Protein AF-A0A0G0MEP5-F1 (afdb_monomer)

Organism: Yanofskybacteria sp. (strain GW2011_GWA1_39_13) (NCBI:txid1619019)

Structure (mmCIF, N/CA/C/O backbone):
data_AF-A0A0G0MEP5-F1
#
_entry.id   AF-A0A0G0MEP5-F1
#
loop_
_atom_site.group_PDB
_atom_site.id
_atom_site.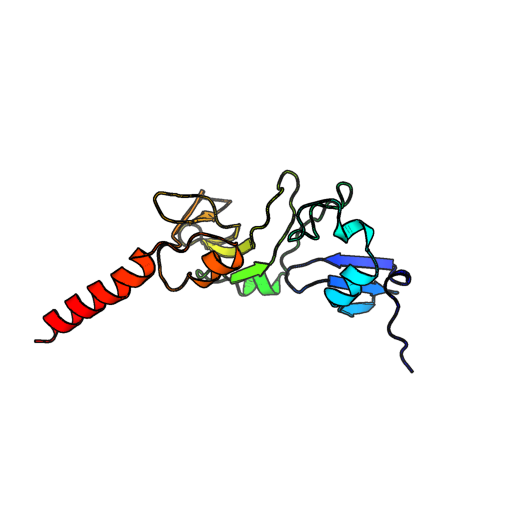type_symbol
_atom_site.label_atom_id
_atom_site.label_alt_id
_atom_site.label_comp_id
_atom_site.label_asym_id
_atom_site.label_entity_id
_atom_site.label_seq_id
_atom_site.pdbx_PDB_ins_code
_atom_site.Cartn_x
_atom_site.Cartn_y
_atom_site.Cartn_z
_atom_site.occupancy
_atom_site.B_iso_or_equiv
_atom_site.auth_seq_id
_atom_site.auth_comp_id
_atom_site.auth_asym_id
_atom_site.auth_atom_id
_atom_site.pdbx_PDB_model_num
ATOM 1 N N . MET A 1 1 ? 10.680 -33.574 19.515 1.00 44.22 1 MET A N 1
ATOM 2 C CA . MET A 1 1 ? 11.341 -32.523 18.712 1.00 44.22 1 MET A CA 1
ATOM 3 C C . MET A 1 1 ? 10.319 -32.087 17.678 1.00 44.22 1 MET A C 1
ATOM 5 O O . MET A 1 1 ? 9.902 -32.945 16.912 1.00 44.22 1 MET A O 1
ATOM 9 N N . SER A 1 2 ? 9.811 -30.850 17.720 1.00 49.84 2 SER A N 1
ATOM 10 C CA . SER A 1 2 ? 8.884 -30.387 16.679 1.00 49.84 2 SER A CA 1
ATOM 11 C C . SER A 1 2 ? 9.691 -30.163 15.408 1.00 49.84 2 SER A C 1
ATOM 13 O O . SER A 1 2 ? 10.566 -29.301 15.366 1.00 49.84 2 SER A O 1
ATOM 15 N N . VAL A 1 3 ? 9.450 -30.999 14.407 1.00 65.31 3 VAL A N 1
ATOM 16 C CA . VAL A 1 3 ? 10.026 -30.822 13.078 1.00 65.31 3 VAL A CA 1
ATOM 17 C C . VAL A 1 3 ? 9.239 -29.693 12.426 1.00 65.31 3 VAL A C 1
ATOM 19 O O . VAL A 1 3 ? 8.028 -29.821 12.260 1.00 65.31 3 VAL A O 1
ATOM 22 N N . THR A 1 4 ? 9.897 -28.578 12.116 1.00 70.56 4 THR A N 1
ATOM 23 C CA . THR A 1 4 ? 9.295 -27.541 11.270 1.00 70.56 4 THR A CA 1
ATOM 24 C C . THR A 1 4 ? 8.943 -28.189 9.926 1.00 70.56 4 THR A C 1
ATOM 26 O O . THR A 1 4 ? 9.837 -28.794 9.324 1.00 70.56 4 THR A O 1
ATOM 29 N N . PRO A 1 5 ? 7.675 -28.142 9.476 1.00 75.38 5 PRO A N 1
ATOM 30 C CA . PRO A 1 5 ? 7.283 -28.724 8.196 1.00 75.38 5 PRO A CA 1
ATOM 31 C C . PRO A 1 5 ? 8.081 -28.104 7.048 1.00 75.38 5 PRO A C 1
ATOM 33 O O . PRO A 1 5 ? 8.439 -26.926 7.107 1.00 75.38 5 PRO A O 1
ATOM 36 N N . ARG A 1 6 ? 8.373 -28.883 6.003 1.00 78.50 6 ARG A N 1
ATOM 37 C CA . ARG A 1 6 ? 8.956 -28.333 4.772 1.00 78.50 6 ARG A CA 1
ATOM 38 C C . ARG A 1 6 ? 7.846 -27.668 3.959 1.00 78.50 6 ARG A C 1
ATOM 40 O O . ARG A 1 6 ? 6.676 -27.979 4.150 1.00 78.50 6 ARG A O 1
ATOM 47 N N . LEU A 1 7 ? 8.217 -26.788 3.030 1.00 73.44 7 LEU A N 1
ATOM 48 C CA . LEU A 1 7 ? 7.255 -26.030 2.218 1.00 73.44 7 LEU A CA 1
ATOM 49 C C . LEU A 1 7 ? 6.259 -26.912 1.455 1.00 73.44 7 LEU A C 1
ATOM 51 O O . LEU A 1 7 ? 5.079 -26.598 1.390 1.00 73.44 7 LEU A O 1
ATOM 55 N N . GLU A 1 8 ? 6.736 -28.044 0.948 1.00 75.06 8 GLU A N 1
ATOM 56 C CA . GLU A 1 8 ? 5.939 -29.068 0.263 1.00 75.06 8 GLU A CA 1
ATOM 57 C C . GLU A 1 8 ? 5.002 -29.863 1.186 1.00 75.06 8 GLU A C 1
ATOM 59 O O . GLU A 1 8 ? 4.131 -30.580 0.704 1.00 75.06 8 GLU A O 1
ATOM 64 N N . ASP A 1 9 ? 5.174 -29.746 2.505 1.00 80.12 9 ASP A N 1
ATOM 65 C CA . ASP A 1 9 ? 4.372 -30.457 3.498 1.00 80.12 9 ASP A CA 1
ATOM 66 C C . ASP A 1 9 ? 3.203 -29.600 4.038 1.00 80.12 9 ASP A C 1
ATOM 68 O O . ASP A 1 9 ? 2.502 -30.065 4.941 1.00 80.12 9 ASP A O 1
ATOM 72 N N . PHE A 1 10 ? 3.030 -28.356 3.564 1.00 80.56 10 PHE A N 1
ATOM 73 C CA . PHE A 1 10 ? 1.911 -27.485 3.942 1.00 80.56 10 PHE A CA 1
ATOM 74 C C . PHE A 1 10 ? 0.644 -27.837 3.154 1.00 80.56 10 PHE A C 1
ATOM 76 O O . PHE A 1 10 ? 0.696 -28.062 1.948 1.00 80.56 10 PHE A O 1
ATOM 83 N N . ASP A 1 11 ? -0.506 -27.817 3.828 1.00 76.00 11 ASP A N 1
ATOM 84 C CA . ASP A 1 11 ? -1.817 -28.024 3.204 1.00 76.00 11 ASP A CA 1
ATOM 85 C C . ASP A 1 11 ? -2.153 -26.877 2.240 1.00 76.00 11 ASP A C 1
ATOM 87 O O . ASP A 1 11 ? -2.769 -27.076 1.195 1.00 76.00 11 ASP A O 1
ATOM 91 N N . HIS A 1 12 ? -1.770 -25.656 2.624 1.00 69.31 12 HIS A N 1
ATOM 92 C CA . HIS A 1 12 ? -1.855 -24.441 1.818 1.00 69.31 12 HIS A CA 1
ATOM 93 C C . HIS A 1 12 ? -0.954 -23.348 2.410 1.00 69.31 12 HIS A C 1
ATOM 95 O O . HIS A 1 12 ? -0.441 -23.468 3.525 1.00 69.31 12 HIS A O 1
ATOM 101 N N . THR A 1 13 ? -0.787 -22.250 1.675 1.00 65.31 13 THR A N 1
ATOM 102 C CA . THR A 1 13 ? -0.062 -21.061 2.143 1.00 65.31 13 THR A CA 1
ATOM 103 C C . THR A 1 13 ? -0.947 -19.824 2.114 1.00 65.31 13 THR A C 1
ATOM 105 O O . THR A 1 13 ? -1.659 -19.596 1.137 1.00 65.31 13 THR A O 1
ATOM 108 N N . ILE A 1 14 ? -0.864 -19.006 3.160 1.00 67.44 14 ILE A N 1
ATOM 109 C CA . ILE A 1 14 ? -1.495 -17.692 3.268 1.00 67.44 14 ILE A CA 1
ATOM 110 C C . ILE A 1 14 ? -0.433 -16.636 2.971 1.00 67.44 14 ILE A C 1
ATOM 112 O O . ILE A 1 14 ? 0.662 -16.664 3.529 1.00 67.44 14 ILE A O 1
ATOM 116 N N . HIS A 1 15 ? -0.768 -15.691 2.098 1.00 63.91 15 HIS A N 1
ATOM 117 C CA . HIS A 1 15 ? 0.104 -14.580 1.733 1.00 63.91 15 HIS A CA 1
ATOM 118 C C . HIS A 1 15 ? -0.613 -13.281 2.085 1.00 63.91 15 HIS A C 1
ATOM 120 O O . HIS A 1 15 ? -1.640 -12.962 1.484 1.00 63.91 15 HIS A O 1
ATOM 126 N N . ASP A 1 16 ? -0.109 -12.550 3.078 1.00 58.22 16 ASP A N 1
ATOM 127 C CA . ASP A 1 16 ? -0.719 -11.296 3.522 1.00 58.22 16 ASP A CA 1
ATOM 128 C C . ASP A 1 16 ? 0.322 -10.215 3.845 1.00 58.22 16 ASP A C 1
ATOM 130 O O . ASP A 1 16 ? 1.527 -10.383 3.668 1.00 58.22 16 ASP A O 1
ATOM 134 N N . SER A 1 17 ? -0.168 -9.076 4.334 1.00 54.78 17 SER A N 1
ATOM 135 C CA . SER A 1 17 ? 0.619 -7.910 4.753 1.00 54.78 17 SER A CA 1
ATOM 136 C C . SER A 1 17 ? 1.795 -8.178 5.698 1.00 54.78 17 SER A C 1
ATOM 138 O O . SER A 1 17 ? 2.696 -7.354 5.835 1.00 54.78 17 SER A O 1
ATOM 140 N N . ARG A 1 18 ? 1.756 -9.305 6.405 1.00 63.09 18 ARG A N 1
ATOM 141 C CA . ARG A 1 18 ? 2.709 -9.724 7.432 1.00 63.09 18 ARG A CA 1
ATOM 142 C C . ARG A 1 18 ? 3.749 -10.701 6.881 1.00 63.09 18 ARG A C 1
ATOM 144 O O . ARG A 1 18 ? 4.696 -11.012 7.596 1.00 63.09 18 ARG A O 1
ATOM 151 N N . GLY A 1 19 ? 3.592 -11.160 5.637 1.00 68.25 19 GLY A N 1
ATOM 152 C CA . GLY A 1 19 ? 4.486 -12.102 4.972 1.00 68.25 19 GLY A CA 1
ATOM 153 C C . GLY A 1 19 ? 3.776 -13.369 4.495 1.00 68.25 19 GLY A C 1
ATOM 154 O O . GLY A 1 19 ? 2.571 -13.374 4.237 1.00 68.25 19 GLY A O 1
ATOM 155 N N . ILE A 1 20 ? 4.556 -14.440 4.357 1.00 72.69 20 ILE A N 1
ATOM 156 C CA . ILE A 1 20 ? 4.093 -15.751 3.898 1.00 72.69 20 ILE A CA 1
ATOM 157 C C . ILE A 1 20 ? 3.957 -16.664 5.118 1.00 72.69 20 ILE A C 1
ATOM 159 O O . ILE A 1 20 ? 4.859 -16.738 5.955 1.00 72.69 20 ILE A O 1
ATOM 163 N N . VAL A 1 21 ? 2.833 -17.366 5.221 1.00 81.06 21 VAL A N 1
ATOM 164 C CA . VAL A 1 21 ? 2.551 -18.334 6.284 1.00 81.06 21 VAL A CA 1
ATOM 165 C C . VAL A 1 21 ? 2.153 -19.657 5.644 1.00 81.06 21 VAL A C 1
ATOM 167 O O . VAL A 1 21 ? 1.219 -19.713 4.850 1.00 81.06 21 VAL A O 1
ATOM 170 N N . GLY A 1 22 ? 2.856 -20.732 5.984 1.00 80.94 22 GLY A N 1
ATOM 171 C CA . GLY A 1 22 ? 2.449 -22.092 5.647 1.00 80.94 22 GLY A CA 1
ATOM 172 C C . GLY A 1 22 ? 1.478 -22.632 6.691 1.00 80.94 22 GLY A C 1
ATOM 173 O O . GLY A 1 22 ? 1.700 -22.447 7.887 1.00 80.94 22 GLY A O 1
ATOM 174 N N . VAL A 1 23 ? 0.409 -23.298 6.261 1.00 78.94 23 VAL A N 1
ATOM 175 C CA . VAL A 1 23 ? -0.572 -23.922 7.157 1.00 78.94 23 VAL A CA 1
ATOM 176 C C . VAL A 1 23 ? -0.474 -25.433 7.027 1.00 78.94 23 VAL A C 1
ATOM 178 O O . VAL A 1 23 ? -0.558 -25.965 5.923 1.00 78.94 23 VAL A O 1
ATOM 181 N N . LYS A 1 24 ? -0.301 -26.128 8.154 1.00 84.94 24 LYS A N 1
ATOM 182 C CA . LYS A 1 24 ? -0.330 -27.594 8.223 1.00 84.94 24 LYS A CA 1
ATOM 183 C C . LYS A 1 24 ? -1.116 -28.053 9.436 1.00 84.94 24 LYS A C 1
ATOM 185 O O . LYS A 1 24 ? -0.827 -27.604 10.544 1.00 84.94 24 LYS A O 1
ATOM 190 N N . ASP A 1 25 ? -2.093 -28.932 9.231 1.00 86.50 25 ASP A N 1
ATOM 191 C CA . ASP A 1 25 ? -2.964 -29.456 10.292 1.00 86.50 25 ASP A CA 1
ATOM 192 C C . ASP A 1 25 ? -3.638 -28.324 11.106 1.00 86.50 25 ASP A C 1
ATOM 194 O O . ASP A 1 25 ? -3.868 -28.433 12.312 1.00 86.50 25 ASP A O 1
ATOM 198 N N . GLY A 1 26 ? -3.920 -27.193 10.444 1.00 78.56 26 GLY A N 1
ATOM 199 C CA . GLY A 1 26 ? -4.488 -25.988 11.060 1.00 78.56 26 GLY A CA 1
ATOM 200 C C . GLY A 1 26 ? -3.510 -25.150 11.897 1.00 78.56 26 GLY A C 1
ATOM 201 O O . GLY A 1 26 ? -3.941 -24.207 12.558 1.00 78.56 26 GLY A O 1
ATOM 202 N N . ILE A 1 27 ? -2.214 -25.469 11.883 1.00 87.06 27 ILE A N 1
ATOM 203 C CA . ILE A 1 27 ? -1.160 -24.711 12.566 1.00 87.06 27 ILE A CA 1
ATOM 204 C C . ILE A 1 27 ? -0.432 -23.828 11.549 1.00 87.06 27 ILE A C 1
ATOM 206 O O . ILE A 1 27 ? -0.028 -24.292 10.483 1.00 87.06 27 ILE A O 1
ATOM 210 N N . GLU A 1 28 ? -0.260 -22.554 11.898 1.00 87.00 28 GLU A N 1
ATOM 211 C CA . GLU A 1 28 ? 0.445 -21.553 11.097 1.00 87.00 28 GLU A CA 1
ATOM 212 C C . GLU A 1 28 ? 1.952 -21.549 11.386 1.00 87.00 28 GLU A C 1
ATOM 214 O O . GLU A 1 28 ? 2.387 -21.487 12.540 1.00 87.00 28 GLU A O 1
ATOM 219 N N . TYR A 1 29 ? 2.753 -21.560 10.322 1.00 87.75 29 TYR A N 1
ATOM 220 C CA . TYR A 1 29 ? 4.210 -21.512 10.363 1.00 87.75 29 TYR A CA 1
ATOM 221 C C . TYR A 1 29 ? 4.703 -20.339 9.508 1.00 87.75 29 TYR A C 1
ATOM 223 O O . TYR A 1 29 ? 4.433 -20.317 8.306 1.00 87.75 29 TYR A O 1
ATOM 231 N N . PRO A 1 30 ? 5.423 -19.356 10.079 1.00 85.44 30 PRO A N 1
ATOM 232 C CA . PRO A 1 30 ? 5.989 -18.273 9.286 1.00 85.44 30 PRO A CA 1
ATOM 233 C C . PRO A 1 30 ? 7.020 -18.829 8.302 1.00 85.44 30 PRO A C 1
ATOM 235 O O . PRO A 1 30 ? 7.872 -19.635 8.676 1.00 85.44 30 PRO A O 1
ATOM 238 N N . VAL A 1 31 ? 6.944 -18.374 7.056 1.00 79.50 31 VAL A N 1
ATOM 239 C CA . VAL A 1 31 ? 7.859 -18.738 5.972 1.00 79.50 31 VAL A CA 1
ATOM 240 C C . VAL A 1 31 ? 8.639 -17.494 5.572 1.00 79.50 31 VAL A C 1
ATOM 242 O O . VAL A 1 31 ? 8.055 -16.454 5.256 1.00 79.50 31 VAL A O 1
ATOM 245 N N . SER A 1 32 ? 9.969 -17.584 5.580 1.00 80.12 32 SER A N 1
ATOM 246 C CA . SER A 1 32 ? 10.799 -16.478 5.097 1.00 80.12 32 SER A CA 1
ATOM 247 C C . SER A 1 32 ? 10.732 -16.353 3.573 1.00 80.12 32 SER A C 1
ATOM 249 O O . SER A 1 32 ? 10.514 -17.327 2.847 1.00 80.12 32 SER A O 1
ATOM 251 N N . LYS A 1 33 ? 10.975 -15.141 3.066 1.00 68.38 33 LYS A N 1
ATOM 252 C CA . LYS A 1 33 ? 11.033 -14.893 1.622 1.00 68.38 33 LYS A CA 1
ATOM 253 C C . LYS A 1 33 ? 12.133 -15.721 0.952 1.00 68.38 33 LYS A C 1
ATOM 255 O O . LYS A 1 33 ? 11.896 -16.289 -0.109 1.00 68.38 33 LYS A O 1
ATOM 260 N N . GLU A 1 34 ? 13.305 -15.847 1.584 1.00 75.19 34 GLU A N 1
ATOM 261 C CA . GLU A 1 34 ? 14.392 -16.658 1.027 1.00 75.19 34 GLU A CA 1
ATOM 262 C C . GLU A 1 34 ? 14.030 -18.147 0.918 1.00 75.19 34 GLU A C 1
ATOM 264 O O . GLU A 1 34 ? 14.408 -18.800 -0.058 1.00 75.19 34 GLU A O 1
ATOM 269 N N . GLU A 1 35 ? 13.309 -18.698 1.900 1.00 77.38 35 GLU A N 1
ATOM 270 C CA . GLU A 1 35 ? 12.849 -20.092 1.858 1.00 77.38 35 GLU A CA 1
ATOM 271 C C . GLU A 1 35 ? 11.829 -20.313 0.744 1.00 77.38 35 GLU A C 1
ATOM 273 O O . GLU A 1 35 ? 11.946 -21.289 -0.002 1.00 77.38 35 GLU A O 1
ATOM 278 N N . TRP A 1 36 ? 10.875 -19.390 0.598 1.00 73.50 36 TRP A N 1
ATOM 279 C CA . TRP A 1 36 ? 9.869 -19.438 -0.459 1.00 73.50 36 TRP A CA 1
ATOM 280 C C . TRP A 1 36 ? 10.505 -19.410 -1.854 1.00 73.50 36 TRP A C 1
ATOM 282 O O . TRP A 1 36 ? 10.251 -20.304 -2.664 1.00 73.50 36 TRP A O 1
ATOM 292 N N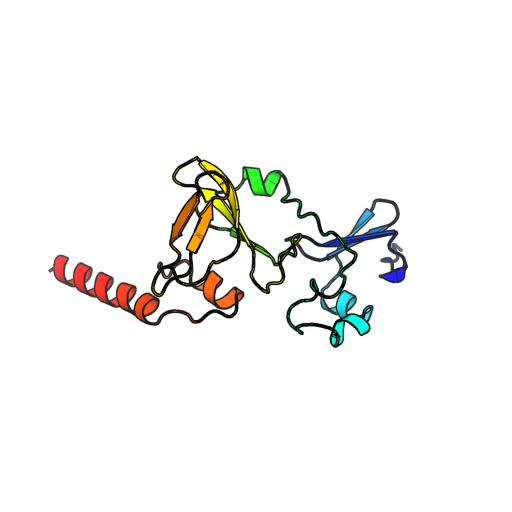 . ASP A 1 37 ? 11.395 -18.444 -2.099 1.00 68.56 37 ASP A N 1
ATOM 293 C CA . ASP A 1 37 ? 12.068 -18.251 -3.389 1.00 68.56 37 ASP A CA 1
ATOM 294 C C . ASP A 1 37 ? 12.955 -19.452 -3.769 1.00 68.56 37 ASP A C 1
ATOM 296 O O . ASP A 1 37 ? 13.133 -19.767 -4.949 1.00 68.56 37 ASP A O 1
ATOM 300 N N . LYS A 1 38 ? 13.528 -20.144 -2.774 1.00 73.81 38 LYS A N 1
ATOM 301 C CA . LYS A 1 38 ? 14.344 -21.346 -2.993 1.00 73.81 38 LYS A CA 1
ATOM 302 C C . LYS A 1 38 ? 13.504 -22.551 -3.421 1.00 73.81 38 LYS A C 1
ATOM 304 O O . LYS A 1 38 ? 13.985 -23.348 -4.227 1.00 73.81 38 LYS A O 1
ATOM 309 N N . ALA A 1 39 ? 12.307 -22.707 -2.857 1.00 68.44 39 ALA A N 1
ATOM 310 C CA . ALA A 1 39 ? 11.414 -23.827 -3.158 1.00 68.44 39 ALA A CA 1
ATOM 311 C C . ALA A 1 39 ? 10.673 -23.665 -4.491 1.00 68.44 39 ALA A C 1
ATOM 313 O O . ALA A 1 39 ? 10.289 -24.665 -5.086 1.00 68.44 39 ALA A O 1
ATOM 314 N N . HIS A 1 40 ? 10.544 -22.429 -4.969 1.00 61.88 40 HIS A N 1
ATOM 315 C CA . HIS A 1 40 ? 9.756 -22.070 -6.143 1.00 61.88 40 HIS A CA 1
ATOM 316 C C . HIS A 1 40 ? 10.631 -21.391 -7.219 1.00 61.88 40 HIS A C 1
ATOM 318 O O . HIS A 1 40 ? 10.453 -20.216 -7.539 1.00 61.88 40 HIS A O 1
ATOM 324 N N . PRO A 1 41 ? 11.650 -22.069 -7.784 1.00 63.66 41 PRO A N 1
ATOM 325 C CA . PRO A 1 41 ? 12.582 -21.458 -8.737 1.00 63.66 41 PRO A CA 1
ATOM 326 C C . PRO A 1 41 ? 11.938 -21.061 -10.077 1.00 63.66 41 PRO A C 1
ATOM 328 O O . PRO A 1 41 ? 12.490 -20.227 -10.795 1.00 63.66 41 PRO A O 1
ATOM 331 N N . GLU A 1 42 ? 10.789 -21.625 -10.438 1.00 50.06 42 GLU A N 1
ATOM 332 C CA . GLU A 1 42 ? 9.973 -21.231 -11.592 1.00 50.06 42 GLU A CA 1
ATOM 333 C C . GLU A 1 42 ? 9.479 -19.783 -11.465 1.00 50.06 42 GLU A C 1
ATOM 335 O O . GLU A 1 42 ? 9.506 -19.024 -12.435 1.00 50.06 42 GLU A O 1
ATOM 340 N N . HIS A 1 43 ? 9.220 -19.342 -10.234 1.00 51.03 43 HIS A N 1
ATOM 341 C CA . HIS A 1 43 ? 8.903 -17.962 -9.874 1.00 51.03 43 HIS A CA 1
ATOM 342 C C . HIS A 1 43 ? 10.116 -17.015 -9.999 1.00 51.03 43 HIS A C 1
ATOM 344 O O . HIS A 1 43 ? 10.013 -15.795 -9.895 1.00 51.03 43 HIS A O 1
ATOM 350 N N . ARG A 1 44 ? 11.312 -17.525 -10.308 1.00 47.72 44 ARG A N 1
ATOM 351 C CA . ARG A 1 44 ? 12.523 -16.698 -10.417 1.00 47.72 44 ARG A CA 1
ATOM 352 C C . ARG A 1 44 ? 12.628 -15.926 -11.737 1.00 47.72 44 ARG A C 1
ATOM 354 O O . ARG A 1 44 ? 13.327 -14.913 -11.783 1.00 47.72 44 ARG A O 1
ATOM 361 N N . ASN A 1 45 ? 11.989 -16.406 -12.813 1.00 44.53 45 ASN A N 1
ATOM 362 C CA . ASN A 1 45 ? 12.229 -15.908 -14.181 1.00 44.53 45 ASN A CA 1
ATOM 363 C C . ASN A 1 45 ? 10.976 -15.653 -15.042 1.00 44.53 45 ASN A C 1
ATOM 365 O O . ASN A 1 45 ? 11.110 -15.078 -16.122 1.00 44.53 45 ASN A O 1
ATOM 369 N N . THR A 1 46 ? 9.773 -16.034 -14.611 1.00 40.19 46 THR A N 1
ATOM 370 C CA . THR A 1 46 ? 8.527 -15.747 -15.345 1.00 40.19 46 THR A CA 1
ATOM 371 C C . THR A 1 46 ? 7.751 -14.626 -14.662 1.00 40.19 46 THR A C 1
ATOM 373 O O . THR A 1 46 ? 6.908 -14.886 -13.819 1.00 40.19 46 THR A O 1
ATOM 376 N N . GLY A 1 47 ? 8.050 -13.367 -14.984 1.00 48.59 47 GLY A N 1
ATOM 377 C CA . GLY A 1 47 ? 7.397 -12.184 -14.397 1.00 48.59 47 GLY A CA 1
ATOM 378 C C . GLY A 1 47 ? 8.401 -11.141 -13.903 1.00 48.59 47 GLY A C 1
ATOM 379 O O . GLY A 1 47 ? 9.611 -11.376 -13.928 1.00 48.59 47 GLY A O 1
ATOM 380 N N . CYS A 1 48 ? 7.923 -9.960 -13.497 1.00 42.25 48 CYS A N 1
ATOM 381 C CA . CYS A 1 48 ? 8.802 -8.946 -12.918 1.00 42.25 48 CYS A CA 1
ATOM 382 C C . CYS A 1 48 ? 9.497 -9.512 -11.667 1.00 42.25 48 CYS A C 1
ATOM 384 O O . CYS A 1 48 ? 8.825 -9.987 -10.759 1.00 42.25 48 CYS A O 1
ATOM 386 N N . LYS A 1 49 ? 10.832 -9.413 -11.596 1.00 43.28 49 LYS A N 1
ATOM 387 C CA . LYS A 1 49 ? 11.668 -9.946 -10.498 1.00 43.28 49 LYS A CA 1
ATOM 388 C C . LYS A 1 49 ? 11.377 -9.336 -9.120 1.00 43.28 49 LYS A C 1
ATOM 390 O O . LYS A 1 49 ? 11.859 -9.843 -8.115 1.00 43.28 49 LYS A O 1
ATOM 395 N N . GLU A 1 50 ? 10.620 -8.243 -9.081 1.00 42.69 50 GLU A N 1
ATOM 396 C CA . GLU A 1 50 ? 10.171 -7.570 -7.858 1.00 42.69 50 GLU A CA 1
ATOM 397 C C . GLU A 1 50 ? 8.782 -8.044 -7.404 1.00 42.69 50 GLU A C 1
ATOM 399 O O . GLU A 1 50 ? 8.378 -7.783 -6.276 1.00 42.69 50 GLU A O 1
ATOM 404 N N . CYS A 1 51 ? 8.052 -8.758 -8.265 1.00 44.50 51 CYS A N 1
ATOM 405 C CA . CYS A 1 51 ? 6.676 -9.177 -8.039 1.00 44.50 51 CYS A CA 1
ATOM 406 C C . CYS A 1 51 ? 6.543 -10.689 -8.000 1.00 44.50 51 CYS A C 1
ATOM 408 O O . CYS A 1 51 ? 6.175 -11.329 -8.983 1.00 44.50 51 CYS A O 1
ATOM 410 N N . THR A 1 52 ? 6.741 -11.231 -6.803 1.00 43.06 52 THR A N 1
ATOM 411 C CA . THR A 1 52 ? 6.418 -12.617 -6.438 1.00 43.06 52 THR A CA 1
ATOM 412 C C . THR A 1 52 ? 4.945 -12.966 -6.731 1.00 43.06 52 THR A C 1
ATOM 414 O O . THR A 1 52 ? 4.601 -14.128 -6.905 1.00 43.06 52 THR A O 1
ATOM 417 N N . PHE A 1 53 ? 4.072 -11.957 -6.845 1.00 41.97 53 PHE A N 1
ATOM 418 C CA . PHE A 1 53 ? 2.617 -12.114 -6.867 1.00 41.97 53 PHE A CA 1
ATOM 419 C C . PHE A 1 53 ? 1.950 -12.172 -8.253 1.00 41.97 53 PHE A C 1
ATOM 421 O O . PHE A 1 53 ? 0.800 -12.581 -8.345 1.00 41.97 53 PHE A O 1
ATOM 428 N N . VAL A 1 54 ? 2.638 -11.807 -9.343 1.00 41.31 54 VAL A N 1
ATOM 429 C CA . VAL A 1 54 ? 2.039 -11.786 -10.706 1.00 41.31 54 VAL A CA 1
ATOM 430 C C . VAL A 1 54 ? 2.204 -13.134 -11.433 1.00 41.31 54 VAL A C 1
ATOM 432 O O . VAL A 1 54 ? 1.875 -13.284 -12.608 1.00 41.31 54 VAL A O 1
ATOM 435 N N . GLN A 1 55 ? 2.760 -14.132 -10.753 1.00 41.06 55 GLN A N 1
ATOM 436 C CA . GLN A 1 55 ? 3.251 -15.352 -11.394 1.00 41.06 55 GLN A CA 1
ATOM 437 C C . GLN A 1 55 ? 2.249 -16.498 -11.369 1.00 41.06 55 GLN A C 1
ATOM 439 O O . GLN A 1 55 ? 2.358 -17.402 -12.193 1.00 41.06 55 GLN A O 1
ATOM 444 N N . ASP A 1 56 ? 1.246 -16.410 -10.500 1.00 42.28 56 ASP A N 1
ATOM 445 C CA . ASP A 1 56 ? 0.142 -17.352 -10.458 1.00 42.28 56 ASP A CA 1
ATOM 446 C C . ASP A 1 56 ? -1.152 -16.654 -10.891 1.00 42.28 56 ASP A C 1
ATOM 448 O O . ASP A 1 56 ? -1.713 -15.819 -10.184 1.00 42.28 56 ASP A O 1
ATOM 452 N N . LYS A 1 57 ? -1.581 -16.955 -12.117 1.00 40.16 57 LYS A N 1
ATOM 453 C CA . LYS A 1 57 ? -2.771 -16.367 -12.748 1.00 40.16 57 LYS A CA 1
ATOM 454 C C . LYS A 1 57 ? -4.065 -17.013 -12.250 1.00 40.16 57 LYS A C 1
ATOM 456 O O . LYS A 1 57 ? -5.133 -16.446 -12.471 1.00 40.16 57 LYS A O 1
ATOM 461 N N . ASP A 1 58 ? -3.951 -18.177 -11.613 1.00 40.53 58 ASP A N 1
ATOM 462 C CA . ASP A 1 58 ? -5.074 -18.986 -11.145 1.00 40.53 58 ASP A CA 1
ATOM 463 C C . ASP A 1 58 ? -5.371 -18.723 -9.659 1.00 40.53 58 ASP A C 1
ATOM 465 O O . ASP A 1 58 ? -6.494 -18.939 -9.194 1.00 40.53 58 ASP A O 1
ATOM 469 N N . THR A 1 59 ? -4.406 -18.167 -8.917 1.00 41.78 59 THR A N 1
ATOM 470 C CA . THR A 1 59 ? -4.603 -17.773 -7.520 1.00 41.78 59 THR A CA 1
ATOM 471 C C . THR A 1 59 ? -5.287 -16.405 -7.414 1.00 41.78 59 THR A C 1
ATOM 473 O O . THR A 1 59 ? -4.670 -15.339 -7.426 1.00 41.78 59 THR A O 1
ATOM 476 N N . LEU A 1 60 ? -6.610 -16.441 -7.244 1.00 40.81 60 LEU A N 1
ATOM 477 C CA . LEU A 1 60 ? -7.420 -15.329 -6.742 1.00 40.81 60 LEU A CA 1
ATOM 478 C C . LEU A 1 60 ? -7.017 -15.000 -5.292 1.00 40.81 60 LEU A C 1
ATOM 480 O O . LEU A 1 60 ? -7.630 -15.470 -4.333 1.00 40.81 60 LEU A O 1
ATOM 484 N N . LEU A 1 61 ? -5.983 -14.175 -5.119 1.00 47.97 61 L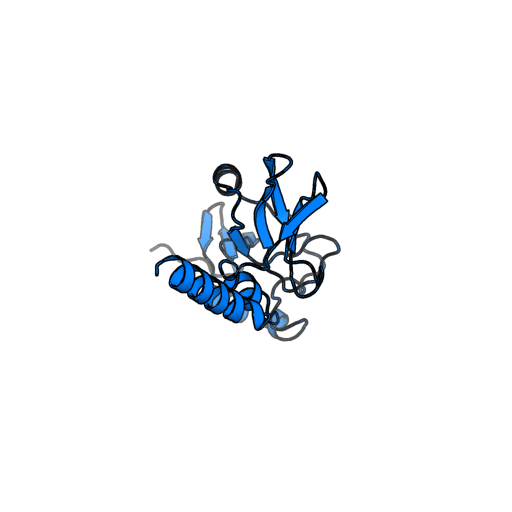EU A N 1
ATOM 485 C CA . LEU A 1 61 ? -5.609 -13.639 -3.810 1.00 47.97 61 LEU A CA 1
ATOM 486 C C . LEU A 1 61 ? -6.673 -12.631 -3.362 1.00 47.97 61 LEU A C 1
ATOM 488 O O . LEU A 1 61 ? -6.675 -11.463 -3.746 1.00 47.97 61 LEU A O 1
ATOM 492 N N . THR A 1 62 ? -7.626 -13.097 -2.559 1.00 47.00 62 THR A N 1
ATOM 493 C CA . THR A 1 62 ? -8.584 -12.213 -1.892 1.00 47.00 62 THR A CA 1
ATOM 494 C C . THR A 1 62 ? -7.896 -11.629 -0.668 1.00 47.00 62 THR A C 1
ATOM 496 O O . THR A 1 62 ? -7.631 -12.333 0.303 1.00 47.00 62 THR A O 1
ATOM 499 N N . PHE A 1 63 ? -7.574 -10.340 -0.720 1.00 56.84 63 PHE A N 1
ATOM 500 C CA . PHE A 1 63 ? -6.922 -9.667 0.392 1.00 56.84 63 PHE A CA 1
ATOM 501 C C . PHE A 1 63 ? -7.870 -9.529 1.594 1.00 56.84 63 PHE A C 1
ATOM 503 O O . PHE A 1 63 ? -8.940 -8.924 1.498 1.00 56.84 63 PHE A O 1
ATOM 510 N N . ILE A 1 64 ? -7.455 -10.054 2.749 1.00 60.28 64 ILE A N 1
ATOM 511 C CA . ILE A 1 64 ? -8.143 -9.863 4.028 1.00 60.28 64 ILE A CA 1
ATOM 512 C C . ILE A 1 64 ? -7.247 -8.995 4.913 1.00 60.28 64 ILE A C 1
ATOM 514 O O . ILE A 1 64 ? -6.283 -9.483 5.494 1.00 60.28 64 ILE A O 1
ATOM 518 N N . VAL A 1 65 ? -7.573 -7.705 5.057 1.00 64.56 65 VAL A N 1
ATOM 519 C CA . VAL A 1 65 ? -7.006 -6.900 6.155 1.00 64.56 65 VAL A CA 1
ATOM 520 C C . VAL A 1 65 ? -7.542 -7.471 7.472 1.00 64.56 65 VAL A C 1
ATOM 522 O O . VAL A 1 65 ? -8.772 -7.463 7.646 1.00 64.56 65 VAL A O 1
ATOM 525 N N . PRO A 1 66 ? -6.679 -7.900 8.413 1.00 70.25 66 PRO A N 1
ATOM 526 C CA . PRO A 1 66 ? -7.117 -8.352 9.727 1.00 70.25 66 PRO A CA 1
ATOM 527 C C . PRO A 1 66 ? -7.970 -7.293 10.426 1.00 70.25 66 PRO A C 1
ATOM 529 O O . PRO A 1 66 ? -7.749 -6.084 10.279 1.00 70.25 66 PRO A O 1
ATOM 532 N N . ARG A 1 67 ? -8.959 -7.736 11.200 1.00 71.88 67 ARG A N 1
ATOM 533 C CA . ARG A 1 67 ? -9.900 -6.836 11.876 1.00 71.88 67 ARG A CA 1
ATOM 534 C C . ARG A 1 67 ? -9.179 -5.856 12.801 1.00 71.88 67 ARG A C 1
ATOM 536 O O . ARG A 1 67 ? -9.507 -4.675 12.806 1.00 71.88 67 ARG A O 1
ATOM 543 N N . GLU A 1 68 ? -8.159 -6.326 13.502 1.00 79.00 68 GLU A N 1
ATOM 544 C CA . GLU A 1 68 ? -7.349 -5.556 14.446 1.00 79.00 68 GLU A CA 1
ATOM 545 C C . GLU A 1 68 ? -6.617 -4.410 13.736 1.00 79.00 68 GLU A C 1
ATOM 547 O O . GLU A 1 68 ? -6.532 -3.295 14.251 1.00 79.00 68 GLU A O 1
ATOM 552 N N . ALA A 1 69 ? -6.129 -4.656 12.515 1.00 76.88 69 ALA A N 1
ATOM 553 C CA . ALA A 1 69 ? -5.503 -3.622 11.700 1.00 76.88 69 ALA A CA 1
ATOM 554 C C . ALA A 1 69 ? -6.525 -2.563 11.260 1.00 76.88 69 ALA A C 1
ATOM 556 O O . ALA A 1 69 ? -6.218 -1.371 11.315 1.00 76.88 69 ALA A O 1
ATOM 557 N N . LYS A 1 70 ? -7.752 -2.971 10.894 1.00 77.12 70 LYS A N 1
ATOM 558 C CA . LYS A 1 70 ? -8.845 -2.034 10.571 1.00 77.12 70 LYS A CA 1
ATOM 559 C C . LYS A 1 70 ? -9.262 -1.197 11.780 1.00 77.12 70 LYS A C 1
ATOM 561 O O . LYS A 1 70 ? -9.463 0.006 11.644 1.00 77.12 70 LYS A O 1
ATOM 566 N N . GLU A 1 71 ? -9.383 -1.812 12.953 1.00 81.56 71 GLU A N 1
ATOM 567 C CA . GLU A 1 71 ? -9.761 -1.128 14.197 1.00 81.56 71 GLU A CA 1
ATOM 568 C C . GLU A 1 71 ? -8.684 -0.132 14.654 1.00 81.56 71 GLU A C 1
ATOM 570 O O . GLU A 1 71 ? -9.010 0.941 15.161 1.00 81.56 71 GLU A O 1
ATOM 575 N N . GLY A 1 72 ? -7.409 -0.445 14.407 1.00 83.19 72 GLY A N 1
ATOM 576 C CA . GLY A 1 72 ? -6.275 0.444 14.669 1.00 83.19 72 GLY A CA 1
ATOM 577 C C . GLY A 1 72 ? -5.996 1.489 13.582 1.00 83.19 72 GLY A C 1
ATOM 578 O O . GLY A 1 72 ? -5.028 2.242 13.710 1.00 83.19 72 GLY A O 1
ATOM 579 N N . ALA A 1 73 ? -6.785 1.542 12.504 1.00 87.69 73 ALA A N 1
ATOM 580 C CA . ALA A 1 73 ? -6.531 2.450 11.390 1.00 87.69 73 ALA A CA 1
ATOM 581 C C . ALA A 1 73 ? -6.706 3.921 11.803 1.00 87.69 73 ALA A C 1
ATOM 583 O O . ALA A 1 73 ? -7.689 4.318 12.435 1.00 87.69 73 ALA A O 1
ATOM 584 N N . THR A 1 74 ? -5.756 4.759 11.391 1.00 91.75 74 THR A N 1
ATOM 585 C CA . THR A 1 74 ? -5.768 6.201 11.663 1.00 91.75 74 THR A CA 1
ATOM 586 C C . THR A 1 74 ? -5.859 6.995 10.364 1.00 91.75 74 THR A C 1
ATOM 588 O O . THR A 1 74 ? -5.896 6.424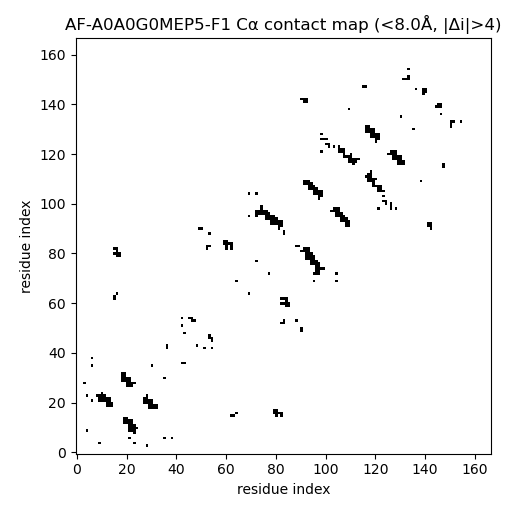 9.278 1.00 91.75 74 THR A O 1
ATOM 591 N N . LYS A 1 75 ? -5.891 8.328 10.458 1.00 90.62 75 LYS A N 1
ATOM 592 C CA . LYS A 1 75 ? -5.826 9.206 9.279 1.00 90.62 75 LYS A CA 1
ATOM 593 C C . LYS A 1 75 ? -4.465 9.159 8.575 1.00 90.62 75 LYS A C 1
ATOM 595 O O . LYS A 1 75 ? -4.355 9.660 7.464 1.00 90.62 75 LYS A O 1
ATOM 600 N N . GLU A 1 76 ? -3.431 8.621 9.220 1.00 91.56 76 GLU A N 1
ATOM 601 C CA . GLU A 1 76 ? -2.121 8.458 8.598 1.00 91.56 76 GLU A CA 1
ATOM 602 C C . GLU A 1 76 ? -2.031 7.096 7.898 1.00 91.56 76 GLU A C 1
ATOM 604 O O . GLU A 1 76 ? -2.312 6.078 8.541 1.00 91.56 76 GLU A O 1
ATOM 609 N N . PRO A 1 77 ? -1.640 7.064 6.610 1.00 92.19 77 PRO A N 1
ATOM 610 C CA . PRO A 1 77 ? -1.472 5.820 5.876 1.00 92.19 77 PRO A CA 1
ATOM 611 C C . PRO A 1 77 ? -0.425 4.917 6.508 1.00 92.19 77 PRO A C 1
ATOM 613 O O . PRO A 1 77 ? 0.706 5.335 6.767 1.00 92.19 77 PRO A O 1
ATOM 616 N N . LYS A 1 78 ? -0.812 3.663 6.728 1.00 89.81 78 LYS A N 1
ATOM 617 C CA . LYS A 1 78 ? 0.066 2.613 7.230 1.00 89.81 78 LYS A CA 1
ATOM 618 C C . LYS A 1 78 ? 0.263 1.569 6.147 1.00 89.81 78 LYS A C 1
ATOM 620 O O . LYS A 1 78 ? -0.721 1.050 5.629 1.00 89.81 78 LYS A O 1
ATOM 625 N N . ASP A 1 79 ? 1.521 1.274 5.840 1.00 87.38 79 ASP A N 1
ATOM 626 C CA . ASP A 1 79 ? 1.873 0.213 4.901 1.00 87.38 79 ASP A CA 1
ATOM 627 C C . ASP A 1 79 ? 1.254 -1.110 5.358 1.00 87.38 79 ASP A C 1
ATOM 629 O O . ASP A 1 79 ? 1.380 -1.507 6.524 1.00 87.38 79 ASP A O 1
ATOM 633 N N . CYS A 1 80 ? 0.548 -1.757 4.442 1.00 79.31 80 CYS A N 1
ATOM 634 C CA . CYS A 1 80 ? 0.075 -3.116 4.602 1.00 79.31 80 CYS A CA 1
ATOM 635 C C . CYS A 1 80 ? 0.724 -4.055 3.578 1.00 79.31 80 CYS A C 1
ATOM 637 O O . CYS A 1 80 ? 0.365 -5.214 3.533 1.00 79.31 80 CYS A O 1
ATOM 639 N N . GLY A 1 81 ? 1.738 -3.640 2.827 1.00 73.50 81 GLY A N 1
ATOM 640 C CA . GLY A 1 81 ? 2.493 -4.524 1.943 1.00 73.50 81 GLY A CA 1
ATOM 641 C C . GLY A 1 81 ? 1.934 -4.590 0.525 1.00 73.50 81 GLY A C 1
ATOM 642 O O . GLY A 1 81 ? 1.062 -3.819 0.132 1.00 73.50 81 GLY A O 1
ATOM 643 N N . ILE A 1 82 ? 2.498 -5.486 -0.280 1.00 71.69 82 ILE A N 1
ATOM 644 C CA . ILE A 1 82 ? 2.220 -5.587 -1.717 1.00 71.69 82 ILE A CA 1
ATOM 645 C C . ILE A 1 82 ? 1.166 -6.670 -1.945 1.00 71.69 82 ILE A C 1
ATOM 647 O O . ILE A 1 82 ? 1.342 -7.800 -1.488 1.00 71.69 82 ILE A O 1
ATOM 651 N N . PHE A 1 83 ? 0.101 -6.347 -2.684 1.00 64.88 83 PHE A N 1
ATOM 652 C CA . PHE A 1 83 ? -0.970 -7.295 -3.007 1.00 64.88 83 PHE A CA 1
ATOM 653 C C . PHE A 1 83 ? -1.242 -7.373 -4.505 1.00 64.88 83 PHE A C 1
ATOM 655 O O . PHE A 1 83 ? -0.943 -6.460 -5.273 1.00 64.88 83 PHE A O 1
ATOM 662 N N . THR A 1 84 ? -1.899 -8.459 -4.902 1.00 53.16 84 THR A N 1
ATOM 663 C CA . THR A 1 84 ? -2.550 -8.588 -6.208 1.00 53.16 84 THR A CA 1
ATOM 664 C C . THR A 1 84 ? -4.056 -8.611 -5.992 1.00 53.16 84 THR A C 1
ATOM 666 O O . THR A 1 84 ? -4.540 -9.262 -5.073 1.00 53.16 84 THR A O 1
ATOM 669 N N . MET A 1 85 ? -4.794 -7.874 -6.818 1.00 52.19 85 MET A N 1
ATOM 670 C CA . MET A 1 85 ? -6.258 -7.882 -6.839 1.00 52.19 85 MET A CA 1
ATOM 671 C C . MET A 1 85 ? -6.726 -8.303 -8.235 1.00 52.19 85 MET A C 1
ATOM 673 O O . MET A 1 85 ? -5.978 -8.115 -9.199 1.00 52.19 85 MET A O 1
ATOM 677 N N . PRO A 1 86 ? -7.951 -8.832 -8.396 1.00 45.72 86 PRO A N 1
ATOM 678 C CA . PRO A 1 86 ? -8.504 -9.103 -9.719 1.00 45.72 86 PRO A CA 1
ATOM 679 C C . PRO A 1 86 ? -8.431 -7.855 -10.611 1.00 45.72 86 PRO A C 1
ATOM 681 O O . PRO A 1 86 ? -8.977 -6.810 -10.268 1.00 45.72 86 PRO A O 1
ATOM 684 N N . GLY A 1 87 ? -7.730 -7.954 -11.743 1.00 48.72 87 GLY A N 1
ATOM 685 C CA . GLY A 1 87 ? -7.527 -6.831 -12.668 1.00 48.72 87 GLY A CA 1
ATOM 686 C C . GLY A 1 87 ? -6.408 -5.849 -12.288 1.00 48.72 87 GLY A C 1
ATOM 687 O O . GLY A 1 87 ? -6.190 -4.887 -13.022 1.00 48.72 87 GLY A O 1
ATOM 688 N N . TRP A 1 88 ? -5.675 -6.088 -11.196 1.00 50.09 88 TRP A N 1
ATOM 689 C CA . TRP A 1 88 ? -4.506 -5.303 -10.793 1.00 50.09 88 TRP A CA 1
ATOM 690 C C . TRP A 1 88 ? -3.207 -6.077 -11.033 1.00 50.09 88 TRP A C 1
ATOM 692 O O . TRP A 1 88 ? -2.981 -7.132 -10.447 1.00 50.09 88 TRP A O 1
AT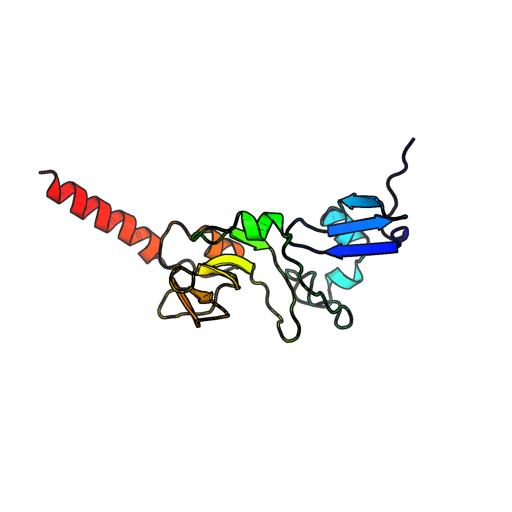OM 702 N N . THR A 1 89 ? -2.323 -5.514 -11.856 1.00 53.84 89 THR A N 1
ATOM 703 C CA . THR A 1 89 ? -0.945 -5.985 -12.050 1.00 53.84 89 THR A CA 1
ATOM 704 C C . THR A 1 89 ? 0.007 -4.827 -11.762 1.00 53.84 89 THR A C 1
ATOM 706 O O . THR A 1 89 ? 0.286 -4.022 -12.652 1.00 53.84 89 THR A O 1
ATOM 709 N N . GLY A 1 90 ? 0.477 -4.698 -10.520 1.00 55.97 90 GLY A N 1
ATOM 710 C CA . GLY A 1 90 ? 1.328 -3.579 -10.110 1.00 55.97 90 GLY A CA 1
ATOM 711 C C . GLY A 1 90 ? 2.235 -3.911 -8.930 1.00 55.97 90 GLY A C 1
ATOM 712 O O . GLY A 1 90 ? 1.958 -4.827 -8.164 1.00 55.97 90 GLY A O 1
ATOM 713 N N . HIS A 1 91 ? 3.338 -3.166 -8.810 1.00 63.03 91 HIS A N 1
ATOM 714 C CA . HIS A 1 91 ? 4.386 -3.379 -7.797 1.00 63.03 91 HIS A CA 1
ATOM 715 C C . HIS A 1 91 ? 4.192 -2.502 -6.553 1.00 63.03 91 HIS A C 1
ATOM 717 O O . HIS A 1 91 ? 5.094 -2.378 -5.727 1.00 63.03 91 HIS A O 1
ATOM 723 N N . SER A 1 92 ? 3.052 -1.820 -6.461 1.00 73.75 92 SER A N 1
ATOM 724 C CA . SER A 1 92 ? 2.829 -0.845 -5.410 1.00 73.75 92 SER A CA 1
ATOM 725 C C . SER A 1 92 ? 2.458 -1.522 -4.097 1.00 73.75 92 SER A C 1
ATOM 727 O O . SER A 1 92 ? 1.622 -2.426 -4.055 1.00 73.75 92 SER A O 1
ATOM 729 N N . HIS A 1 93 ? 3.061 -1.035 -3.021 1.00 80.94 93 HIS A N 1
ATOM 730 C CA . HIS A 1 93 ? 2.562 -1.230 -1.675 1.00 80.94 93 HIS A CA 1
ATOM 731 C C . HIS A 1 93 ? 1.172 -0.610 -1.552 1.00 80.94 93 HIS A C 1
ATOM 733 O O . HIS A 1 93 ? 0.879 0.452 -2.111 1.00 80.94 93 HIS A O 1
ATOM 739 N N . PHE A 1 94 ? 0.330 -1.269 -0.778 1.00 84.50 94 PHE A N 1
ATOM 740 C CA . PHE A 1 94 ? -0.962 -0.768 -0.370 1.00 84.50 94 PHE A CA 1
ATOM 741 C C . PHE A 1 94 ? -0.864 -0.197 1.037 1.00 84.50 94 PHE A C 1
ATOM 743 O O . PHE A 1 94 ? -0.045 -0.601 1.864 1.00 84.50 94 PHE A O 1
ATOM 750 N N . TYR A 1 95 ? -1.743 0.753 1.311 1.00 89.06 95 TYR A N 1
ATOM 751 C CA . TYR A 1 95 ? -1.761 1.513 2.538 1.00 89.06 95 TYR A CA 1
ATOM 752 C C . TYR A 1 95 ? -3.171 1.540 3.110 1.00 89.06 95 TYR A C 1
ATOM 754 O O . TYR A 1 95 ? -4.135 1.884 2.427 1.00 89.06 95 TYR A O 1
ATOM 762 N N . LEU A 1 96 ? -3.277 1.207 4.393 1.00 90.06 96 LEU A N 1
ATOM 763 C CA . LEU A 1 96 ? -4.504 1.278 5.175 1.00 90.06 96 LEU A CA 1
ATOM 764 C C . LEU A 1 96 ? -4.602 2.648 5.854 1.00 90.06 96 LEU A C 1
ATOM 766 O O . LEU A 1 96 ? -3.682 3.057 6.567 1.00 90.06 96 LEU A O 1
ATOM 770 N N . PHE A 1 97 ? -5.724 3.342 5.677 1.00 90.94 97 PHE A N 1
ATOM 771 C CA . PHE A 1 97 ? -5.979 4.636 6.313 1.00 90.94 97 PHE A CA 1
ATOM 772 C C . PHE A 1 97 ? -7.473 4.888 6.516 1.00 90.94 97 PHE A C 1
ATOM 774 O O . P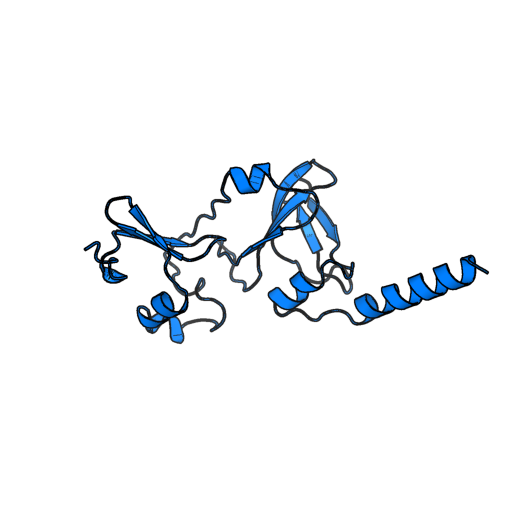HE A 1 97 ? -8.330 4.251 5.913 1.00 90.94 97 PHE A O 1
ATOM 781 N N . LYS A 1 98 ? -7.800 5.847 7.378 1.00 91.81 98 LYS A N 1
ATOM 782 C CA . LYS A 1 98 ? -9.157 6.349 7.600 1.00 91.81 98 LYS A CA 1
ATOM 783 C C . LYS A 1 98 ? -9.356 7.626 6.777 1.00 91.81 98 LYS A C 1
ATOM 785 O O . LYS A 1 98 ? -8.669 8.612 7.059 1.00 91.81 98 LYS A O 1
ATOM 790 N N . CYS A 1 99 ? -10.268 7.640 5.792 1.00 90.00 99 CYS A N 1
ATOM 791 C CA . CYS A 1 99 ? -10.517 8.851 4.986 1.00 90.00 99 CYS A CA 1
ATOM 792 C C . CYS A 1 99 ? -10.944 9.996 5.909 1.00 90.00 99 CYS A C 1
ATOM 794 O O . CYS A 1 99 ? -11.749 9.833 6.831 1.00 90.00 99 CYS A O 1
ATOM 796 N N . VAL A 1 100 ? -10.372 11.170 5.659 1.00 89.00 100 VAL A N 1
ATOM 797 C CA . VAL A 1 100 ? -10.601 12.366 6.472 1.00 89.00 100 VAL A CA 1
ATOM 798 C C . VAL A 1 100 ? -11.997 12.953 6.275 1.00 89.00 100 VAL A C 1
ATOM 800 O O . VAL A 1 100 ? -12.506 13.559 7.214 1.00 89.00 100 VAL A O 1
ATOM 803 N N . GLU A 1 101 ? -12.606 12.709 5.111 1.00 91.50 101 GLU A N 1
ATOM 804 C CA . GLU A 1 101 ? -13.938 13.196 4.741 1.00 91.50 101 GLU A CA 1
ATOM 805 C C . GLU A 1 101 ? -15.051 12.280 5.269 1.00 91.50 101 GLU A C 1
ATOM 807 O O . GLU A 1 101 ? -15.886 12.710 6.059 1.00 91.50 101 GLU A O 1
ATOM 812 N N . CYS A 1 102 ? -15.068 10.998 4.879 1.00 89.62 102 CYS A N 1
ATOM 813 C CA . CYS A 1 102 ? -16.165 10.084 5.237 1.00 89.62 102 CYS A CA 1
ATOM 814 C C . CYS A 1 102 ? -15.896 9.228 6.485 1.00 89.62 102 CYS A C 1
ATOM 816 O O . CYS A 1 102 ? -16.798 8.560 6.988 1.00 89.62 102 CYS A O 1
ATOM 818 N N . GLY A 1 103 ? -14.658 9.202 6.990 1.00 86.75 103 GLY A N 1
ATOM 819 C CA . GLY A 1 103 ? -14.286 8.425 8.173 1.00 86.75 103 GLY A CA 1
ATOM 820 C C . GLY A 1 103 ? -14.242 6.907 7.974 1.00 86.75 103 GLY A C 1
ATOM 821 O O . GLY A 1 103 ? -13.988 6.198 8.950 1.00 86.75 103 GLY A O 1
ATOM 822 N N . LYS A 1 104 ? -14.468 6.388 6.761 1.00 85.31 104 LYS A N 1
ATOM 823 C CA . LYS A 1 104 ? -14.324 4.955 6.468 1.00 85.31 104 LYS A CA 1
ATOM 824 C C . LYS A 1 104 ? -12.855 4.551 6.408 1.00 85.31 104 LYS A C 1
ATOM 826 O O . LYS A 1 104 ? -11.984 5.363 6.097 1.00 85.31 104 LYS A O 1
ATOM 831 N N . VAL A 1 105 ? -12.600 3.294 6.755 1.00 87.06 105 VAL A N 1
ATOM 832 C CA . VAL A 1 105 ? -11.282 2.674 6.636 1.00 87.06 105 VAL A CA 1
ATOM 833 C C . VAL A 1 105 ? -11.142 2.145 5.216 1.00 87.06 105 VAL A C 1
ATOM 835 O O . VAL A 1 105 ? -11.914 1.278 4.813 1.00 87.06 105 VAL A O 1
ATOM 838 N N . THR A 1 106 ? -10.156 2.666 4.500 1.00 87.31 106 THR A N 1
ATOM 839 C CA . THR A 1 106 ? -9.852 2.348 3.108 1.00 87.31 106 THR A CA 1
ATOM 840 C C . THR A 1 106 ? -8.468 1.717 3.017 1.00 87.31 106 THR A C 1
ATOM 842 O O . THR A 1 106 ? -7.571 2.018 3.811 1.00 87.31 106 THR A O 1
ATOM 845 N N . VAL A 1 107 ? -8.307 0.843 2.028 1.00 85.81 107 VAL A N 1
ATOM 846 C CA . VAL A 1 107 ? -7.015 0.363 1.547 1.00 85.81 107 VAL A CA 1
ATOM 847 C C . VAL A 1 107 ? -6.834 0.870 0.132 1.00 85.81 107 VAL A C 1
ATOM 849 O O . VAL A 1 107 ? -7.732 0.701 -0.687 1.00 85.81 107 VAL A O 1
ATOM 852 N N . ASP A 1 108 ? -5.687 1.468 -0.153 1.00 87.94 108 ASP A N 1
ATOM 853 C CA . ASP A 1 108 ? -5.374 1.930 -1.500 1.00 87.94 108 ASP A CA 1
ATOM 854 C C . ASP A 1 108 ? -3.865 1.936 -1.756 1.00 87.94 108 ASP A C 1
ATOM 856 O O . ASP A 1 108 ? -3.075 1.866 -0.816 1.00 87.94 108 ASP A O 1
ATOM 860 N N . TYR A 1 109 ? -3.455 2.021 -3.016 1.00 86.75 109 TYR A N 1
ATOM 861 C CA . TYR A 1 109 ? -2.054 2.140 -3.419 1.00 86.75 109 TYR A CA 1
ATOM 862 C C . TYR A 1 109 ? -1.758 3.552 -3.956 1.00 86.75 109 TYR A C 1
ATOM 864 O O . TYR A 1 109 ? -2.677 4.265 -4.353 1.00 86.75 109 TYR A O 1
ATOM 872 N N . PRO A 1 110 ? -0.490 4.004 -3.983 1.00 89.12 110 PRO A N 1
ATOM 873 C CA . PRO A 1 110 ? -0.150 5.318 -4.514 1.00 89.12 110 PRO A CA 1
ATOM 874 C C . PRO A 1 110 ? -0.498 5.445 -5.999 1.00 89.12 110 PRO A C 1
ATOM 876 O O . PRO A 1 110 ? 0.056 4.749 -6.851 1.00 89.12 110 PRO A O 1
ATOM 879 N N . HIS A 1 111 ? -1.389 6.380 -6.316 1.00 85.88 111 HIS A N 1
ATOM 880 C CA . HIS A 1 111 ? -1.775 6.696 -7.685 1.00 85.88 111 HIS A CA 1
ATOM 881 C C . HIS A 1 111 ? -0.847 7.738 -8.302 1.00 85.88 111 HIS A C 1
ATOM 883 O O . HIS A 1 111 ? -0.289 8.608 -7.625 1.00 85.88 111 HIS A O 1
ATOM 889 N N . GLY A 1 112 ? -0.705 7.657 -9.625 1.00 74.50 112 GLY A N 1
ATOM 890 C CA . GLY A 1 112 ? 0.127 8.568 -10.401 1.00 74.50 112 GLY A CA 1
ATOM 891 C C . GLY A 1 112 ? -0.369 10.020 -10.382 1.00 74.50 112 GLY A C 1
ATOM 892 O O . GLY A 1 112 ? -1.557 10.291 -10.505 1.00 74.50 112 GLY A O 1
ATOM 893 N N . TYR A 1 113 ? 0.595 10.932 -10.269 1.00 64.38 113 TYR A N 1
ATOM 894 C CA . TYR A 1 113 ? 0.599 12.368 -10.572 1.00 64.38 113 TYR A CA 1
ATOM 895 C C . TYR A 1 113 ? -0.745 13.111 -10.622 1.00 64.38 113 TYR A C 1
ATOM 897 O O . TYR A 1 113 ? -1.233 13.484 -11.692 1.00 64.38 113 TYR A O 1
ATOM 905 N N . HIS A 1 114 ? -1.258 13.488 -9.447 1.00 60.66 114 HIS A N 1
ATOM 906 C CA . HIS A 1 114 ? -2.064 14.706 -9.344 1.00 60.66 114 HIS A CA 1
ATOM 907 C C . HIS A 1 114 ? -1.102 15.905 -9.241 1.00 60.66 114 HIS A C 1
ATOM 909 O O . HIS A 1 114 ? -0.736 16.358 -8.158 1.00 60.66 114 HIS A O 1
ATOM 915 N N . GLY A 1 115 ? -0.571 16.344 -10.389 1.00 66.69 115 GLY A N 1
ATOM 916 C CA . GLY A 1 115 ? 0.593 17.241 -10.430 1.00 66.69 115 GLY A CA 1
ATOM 917 C C . GLY A 1 115 ? 1.902 16.485 -10.144 1.00 66.69 115 GLY A C 1
ATOM 918 O O . GLY A 1 115 ? 2.033 15.345 -10.574 1.00 66.69 115 GLY A O 1
ATOM 919 N N . PRO A 1 116 ? 2.898 17.053 -9.437 1.00 70.44 116 PRO A N 1
ATOM 920 C CA . PRO A 1 116 ? 4.151 16.345 -9.154 1.00 70.44 116 PRO A CA 1
ATOM 921 C C . PRO A 1 116 ? 4.035 15.310 -8.012 1.00 70.44 116 PRO A C 1
ATOM 923 O O . PRO A 1 116 ? 5.060 14.764 -7.606 1.00 70.44 116 PRO A O 1
ATOM 926 N N . TYR A 1 117 ? 2.828 15.043 -7.489 1.00 78.81 117 TYR A N 1
ATOM 927 C CA . TYR A 1 117 ? 2.585 14.204 -6.307 1.00 78.81 117 TYR A CA 1
ATOM 928 C C . TYR A 1 117 ? 1.835 12.929 -6.598 1.00 78.81 117 TYR A C 1
ATOM 930 O O . TYR A 1 117 ? 0.934 12.890 -7.435 1.00 78.81 117 TYR A O 1
ATOM 938 N N . TRP A 1 118 ? 2.148 11.918 -5.803 1.00 88.25 118 TRP A N 1
ATOM 939 C CA . TRP A 1 118 ? 1.261 10.792 -5.597 1.00 88.25 118 TRP A CA 1
ATOM 940 C C . TRP A 1 118 ? 0.175 11.122 -4.584 1.00 88.25 118 TRP A C 1
ATOM 942 O O . TRP A 1 118 ? 0.303 12.031 -3.758 1.00 88.25 118 TRP A O 1
ATOM 952 N N . TYR A 1 119 ? -0.891 10.343 -4.646 1.00 90.44 119 TYR A N 1
ATOM 953 C CA . TYR A 1 119 ? -2.003 10.413 -3.716 1.00 90.44 119 TYR A CA 1
ATOM 954 C C . TYR A 1 119 ? -2.550 9.012 -3.456 1.00 90.44 119 TYR A C 1
ATOM 956 O O . TYR A 1 119 ? -2.335 8.098 -4.251 1.00 90.44 119 TYR A O 1
ATOM 964 N N . LEU A 1 120 ? -3.264 8.863 -2.346 1.00 91.62 120 LEU A N 1
ATOM 965 C CA . LEU A 1 120 ? -4.185 7.747 -2.120 1.00 91.62 120 LEU A CA 1
ATOM 966 C C . LEU A 1 120 ? -5.611 8.256 -2.332 1.00 91.62 120 LEU A C 1
ATOM 968 O O . LEU A 1 120 ? -5.863 9.457 -2.241 1.00 91.62 120 LEU A O 1
ATOM 972 N N . ARG A 1 121 ? -6.557 7.374 -2.594 1.00 91.69 121 ARG A N 1
ATOM 973 C CA . ARG A 1 121 ? -7.955 7.676 -2.867 1.00 91.69 121 ARG A CA 1
ATOM 974 C C . ARG A 1 121 ? -8.844 6.815 -1.983 1.00 91.69 121 ARG A C 1
ATOM 976 O O . ARG A 1 121 ? -8.634 5.617 -1.831 1.00 91.69 121 ARG A O 1
ATOM 983 N N . CYS A 1 122 ? -9.853 7.436 -1.384 1.00 87.50 122 CYS A N 1
ATOM 984 C CA . CYS A 1 122 ? -10.915 6.701 -0.719 1.00 87.50 122 CYS A CA 1
ATOM 985 C C . CYS A 1 122 ? -11.772 5.989 -1.766 1.00 87.50 122 CYS A C 1
ATOM 987 O O . CYS A 1 122 ? -12.268 6.624 -2.689 1.00 87.50 122 CYS A O 1
ATOM 989 N N . ASP A 1 123 ? -11.977 4.692 -1.609 1.00 81.25 123 ASP A N 1
ATOM 990 C CA . ASP A 1 123 ? -12.840 3.881 -2.467 1.00 81.25 123 ASP A CA 1
ATOM 991 C C . ASP A 1 123 ? -14.329 4.242 -2.343 1.00 81.25 123 ASP A C 1
ATOM 993 O O . ASP A 1 123 ? -15.097 4.021 -3.273 1.00 81.25 123 ASP A O 1
ATOM 997 N N . ASP A 1 124 ? -14.735 4.822 -1.210 1.00 82.19 124 ASP A N 1
ATOM 998 C CA . ASP A 1 124 ? -16.136 5.142 -0.934 1.00 82.19 124 ASP A CA 1
ATOM 999 C C . ASP A 1 124 ? -16.566 6.536 -1.400 1.00 82.19 124 ASP A C 1
ATOM 1001 O O . ASP A 1 124 ? -17.540 6.679 -2.133 1.00 82.19 124 ASP A O 1
ATOM 1005 N N . CYS A 1 125 ? -15.874 7.583 -0.944 1.00 88.12 125 CYS A N 1
ATOM 1006 C CA . CYS A 1 125 ? -16.230 8.968 -1.273 1.00 88.12 125 CYS A CA 1
ATOM 1007 C C . CYS A 1 125 ? -15.267 9.617 -2.268 1.00 88.12 125 CYS A C 1
ATOM 1009 O O . CYS A 1 125 ? -15.365 10.816 -2.518 1.00 88.12 125 CYS A O 1
ATOM 1011 N N . GLU A 1 126 ? -14.311 8.846 -2.792 1.00 89.50 126 GLU A N 1
ATOM 1012 C CA . GLU A 1 126 ? -13.344 9.279 -3.802 1.00 89.50 126 GLU A CA 1
ATOM 1013 C C . GLU A 1 126 ? -12.408 10.419 -3.359 1.00 89.50 126 GLU A C 1
ATOM 1015 O O . GLU A 1 126 ? -11.635 10.925 -4.174 1.00 89.50 126 GLU A O 1
ATOM 1020 N N . CYS A 1 127 ? -12.422 10.773 -2.063 1.00 90.69 127 CYS A N 1
ATOM 1021 C CA . CYS A 1 127 ? -11.533 11.757 -1.441 1.00 90.69 127 CYS A CA 1
ATOM 1022 C C . CYS A 1 127 ? -10.068 11.395 -1.724 1.00 90.69 127 CYS A C 1
ATOM 1024 O O . CYS A 1 127 ? -9.665 10.251 -1.509 1.00 90.69 127 CYS A O 1
ATOM 1026 N N . THR A 1 128 ? -9.250 12.350 -2.173 1.00 91.00 128 THR A N 1
ATOM 1027 C CA . THR A 1 128 ? -7.812 12.119 -2.363 1.00 91.00 128 THR A CA 1
ATOM 1028 C C . THR A 1 128 ? -7.027 12.534 -1.126 1.00 91.00 128 THR A C 1
ATOM 1030 O O . THR A 1 128 ? -7.179 13.648 -0.624 1.00 91.00 128 THR A O 1
ATOM 1033 N N . PHE A 1 129 ? -6.144 11.661 -0.663 1.00 89.94 129 PHE A N 1
ATOM 1034 C CA . PHE A 1 129 ? -5.159 11.929 0.367 1.00 89.94 129 PHE A CA 1
ATOM 1035 C C . PHE A 1 129 ? -3.821 12.295 -0.281 1.00 89.94 129 PHE A C 1
ATOM 1037 O O . PHE A 1 129 ? -3.177 11.467 -0.925 1.00 89.94 129 PHE A O 1
ATOM 1044 N N . ASP A 1 130 ? -3.405 13.544 -0.101 1.00 87.75 130 ASP A N 1
ATOM 1045 C CA . ASP A 1 130 ? -2.199 14.099 -0.706 1.00 87.75 130 ASP A CA 1
ATOM 1046 C C . ASP A 1 130 ? -0.912 13.587 -0.018 1.00 87.75 130 ASP A C 1
ATOM 1048 O O . ASP A 1 130 ? -0.760 13.663 1.207 1.00 87.75 130 ASP A O 1
ATOM 1052 N N . LEU A 1 131 ? 0.035 13.078 -0.821 1.00 87.81 131 LEU A N 1
ATOM 1053 C CA . LEU A 1 131 ? 1.342 12.596 -0.356 1.00 87.81 131 LEU A CA 1
ATOM 1054 C C . LEU A 1 131 ? 2.487 13.583 -0.656 1.00 87.81 131 LEU A C 1
ATOM 1056 O O . LEU A 1 131 ? 3.643 13.181 -0.753 1.00 87.81 131 LEU A O 1
ATOM 1060 N N . SER A 1 132 ? 2.213 14.878 -0.813 1.00 82.06 132 SER A N 1
ATOM 1061 C CA . SER A 1 132 ? 3.232 15.911 -1.082 1.00 82.06 132 SER A CA 1
ATOM 1062 C C . SER A 1 132 ? 4.118 16.228 0.128 1.00 82.06 132 SER A C 1
ATOM 1064 O O . SER A 1 132 ? 5.176 16.845 -0.003 1.00 82.06 132 SER A O 1
ATOM 1066 N N . SER A 1 133 ? 3.707 15.820 1.330 1.00 82.81 133 SER A N 1
ATOM 1067 C CA . SER A 1 133 ? 4.460 16.083 2.555 1.00 82.81 133 SER A CA 1
ATOM 1068 C C . SER A 1 133 ? 5.684 15.173 2.696 1.00 82.81 133 SER A C 1
ATOM 1070 O O . SER A 1 133 ? 5.615 13.964 2.478 1.00 82.81 133 SER A O 1
ATOM 1072 N N . SER A 1 134 ? 6.797 15.725 3.192 1.00 80.25 134 SER A N 1
ATOM 1073 C CA . SER A 1 134 ? 8.039 14.975 3.437 1.00 80.25 134 SER A CA 1
ATOM 1074 C C . SER A 1 134 ? 7.901 13.838 4.447 1.00 80.25 134 SER A C 1
ATOM 1076 O O . SER A 1 134 ? 8.712 12.910 4.421 1.00 80.25 134 SER A O 1
ATOM 1078 N N . LYS A 1 135 ? 6.854 13.851 5.284 1.00 84.31 135 LYS A N 1
ATOM 1079 C CA . LYS A 1 135 ? 6.541 12.733 6.182 1.00 84.31 135 LYS A CA 1
ATOM 1080 C C . LYS A 1 135 ? 6.195 11.437 5.442 1.00 84.31 135 LYS A C 1
ATOM 1082 O O . LYS A 1 135 ? 6.377 10.367 6.005 1.00 84.31 135 LYS A O 1
ATOM 1087 N N . PHE A 1 136 ? 5.774 11.520 4.178 1.00 87.56 136 PHE A N 1
ATOM 1088 C CA . PHE A 1 136 ? 5.427 10.364 3.345 1.00 87.56 136 PHE A CA 1
ATOM 1089 C C . PHE A 1 136 ? 6.544 9.947 2.390 1.00 87.56 136 PHE A C 1
ATOM 1091 O O . PHE A 1 136 ? 6.322 9.190 1.451 1.00 87.56 136 PHE A O 1
ATOM 1098 N N . ARG A 1 137 ? 7.776 10.407 2.629 1.00 83.75 137 ARG A N 1
ATOM 1099 C CA . ARG A 1 137 ? 8.924 10.061 1.785 1.00 83.75 137 ARG A CA 1
ATOM 1100 C C . ARG A 1 137 ? 9.177 8.554 1.698 1.00 83.75 137 ARG A C 1
ATOM 1102 O O . ARG A 1 137 ? 9.653 8.109 0.658 1.00 83.75 137 ARG A O 1
ATOM 1109 N N . SER A 1 138 ? 8.914 7.793 2.764 1.00 85.12 138 SER A N 1
ATOM 1110 C CA . SER A 1 138 ? 9.045 6.330 2.735 1.00 85.12 138 SER A CA 1
ATOM 1111 C C . SER A 1 138 ? 8.161 5.724 1.651 1.00 85.12 138 SER A C 1
ATOM 1113 O O . SER A 1 138 ? 8.677 4.991 0.825 1.00 85.12 138 SER A O 1
ATOM 1115 N N . ILE A 1 139 ? 6.910 6.175 1.526 1.00 87.94 139 ILE A N 1
ATOM 1116 C CA . ILE A 1 139 ? 5.962 5.685 0.515 1.00 87.94 139 ILE A CA 1
ATOM 1117 C C . ILE A 1 139 ? 6.536 5.799 -0.906 1.00 87.94 139 ILE A C 1
ATOM 1119 O O . ILE A 1 139 ? 6.476 4.847 -1.675 1.00 87.94 139 ILE A O 1
ATOM 1123 N N . TYR A 1 140 ? 7.174 6.919 -1.256 1.00 84.25 140 TYR A N 1
ATOM 1124 C CA . TYR A 1 140 ? 7.823 7.056 -2.568 1.00 84.25 140 TYR A CA 1
ATOM 1125 C C . TYR A 1 140 ? 8.990 6.083 -2.757 1.00 84.25 140 TYR A C 1
ATOM 1127 O O . TYR A 1 140 ? 9.152 5.528 -3.840 1.00 84.25 140 TYR A O 1
ATOM 1135 N N . LYS A 1 141 ? 9.803 5.875 -1.715 1.00 82.06 141 LYS A N 1
ATOM 1136 C CA . LYS A 1 141 ? 10.944 4.951 -1.767 1.00 82.06 141 LYS A CA 1
ATOM 1137 C C . LYS A 1 141 ? 10.489 3.501 -1.906 1.00 82.06 141 LYS A C 1
ATOM 1139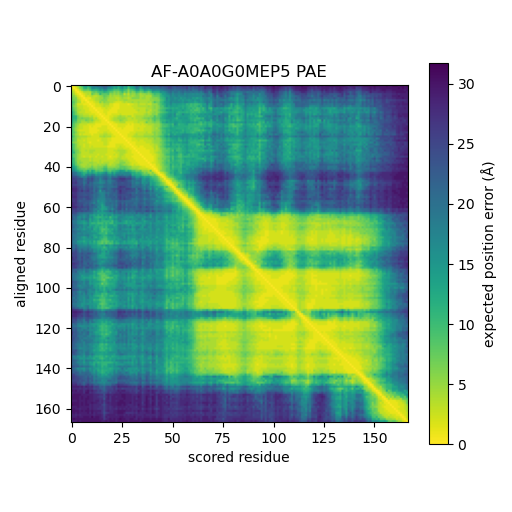 O O . LYS A 1 141 ? 11.037 2.788 -2.736 1.00 82.06 141 LYS A O 1
ATOM 1144 N N . ASP A 1 142 ? 9.486 3.108 -1.129 1.00 81.00 142 ASP A N 1
ATOM 1145 C CA . ASP A 1 142 ? 8.990 1.732 -1.045 1.00 81.00 142 ASP A CA 1
ATOM 1146 C C . ASP A 1 142 ? 8.309 1.291 -2.354 1.00 81.00 142 ASP A C 1
ATOM 1148 O O . ASP A 1 142 ? 8.262 0.113 -2.676 1.00 81.00 142 ASP A O 1
ATOM 1152 N N . ASN A 1 143 ? 7.837 2.244 -3.160 1.00 74.69 143 ASN A N 1
ATOM 1153 C CA . ASN A 1 143 ? 7.149 1.987 -4.42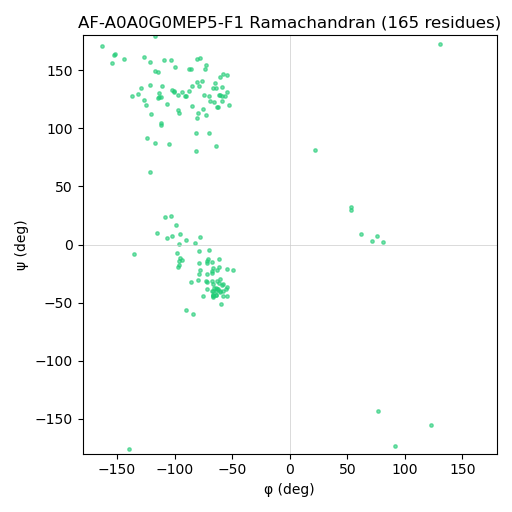7 1.00 74.69 143 ASN A CA 1
ATOM 1154 C C . ASN A 1 143 ? 7.998 2.360 -5.657 1.00 74.69 143 ASN A C 1
ATOM 1156 O O . ASN A 1 143 ? 7.446 2.662 -6.716 1.00 74.69 143 ASN A O 1
ATOM 1160 N N . ASN A 1 144 ? 9.332 2.401 -5.528 1.00 69.94 144 ASN A N 1
ATOM 1161 C CA . ASN A 1 144 ? 10.263 2.718 -6.624 1.00 69.94 144 ASN A CA 1
ATOM 1162 C C . ASN A 1 144 ? 9.951 4.044 -7.357 1.00 69.94 144 ASN A C 1
ATOM 1164 O O . ASN A 1 144 ? 10.231 4.215 -8.546 1.00 69.94 144 ASN A O 1
ATOM 1168 N N . GLY A 1 145 ? 9.362 5.003 -6.643 1.00 67.62 145 GLY A N 1
ATOM 1169 C CA . GLY A 1 145 ? 8.926 6.284 -7.178 1.00 67.62 145 GLY A CA 1
ATOM 1170 C C . GLY A 1 145 ? 10.019 7.342 -7.204 1.00 67.62 145 GLY A C 1
ATOM 1171 O O . GLY A 1 145 ? 10.896 7.405 -6.339 1.00 67.62 145 GLY A O 1
ATOM 1172 N N . PHE A 1 146 ? 9.915 8.263 -8.164 1.00 66.06 146 PHE A N 1
ATOM 1173 C CA . PHE A 1 146 ? 10.662 9.516 -8.116 1.00 66.06 146 PHE A CA 1
ATOM 1174 C C . PHE A 1 146 ? 10.211 10.331 -6.898 1.00 66.06 146 PHE A C 1
ATOM 1176 O O . PHE A 1 146 ? 9.053 10.725 -6.823 1.00 66.06 146 PHE A O 1
ATOM 1183 N N . VAL A 1 147 ? 11.124 10.613 -5.963 1.00 65.88 147 VAL A N 1
ATOM 1184 C CA . VAL A 1 147 ? 10.874 11.540 -4.849 1.00 65.88 147 VAL A CA 1
ATOM 1185 C C . VAL A 1 147 ? 11.031 12.971 -5.377 1.00 65.88 147 VAL A C 1
ATOM 1187 O O . VAL A 1 147 ? 12.154 13.362 -5.716 1.00 65.88 147 VAL A O 1
ATOM 1190 N N . PRO A 1 148 ? 9.964 13.786 -5.441 1.00 65.31 148 PRO A N 1
ATOM 1191 C CA . PRO A 1 148 ? 10.078 15.143 -5.956 1.00 65.31 148 PRO A CA 1
ATOM 1192 C C . PRO A 1 148 ? 11.040 16.005 -5.127 1.00 65.31 148 PRO A C 1
ATOM 1194 O O . PRO A 1 148 ? 10.891 16.121 -3.911 1.00 65.31 148 PRO A O 1
ATOM 1197 N N . LYS A 1 149 ? 12.010 16.659 -5.786 1.00 59.75 149 LYS A N 1
ATOM 1198 C CA . LYS A 1 149 ? 13.059 17.464 -5.122 1.00 59.75 149 LYS A CA 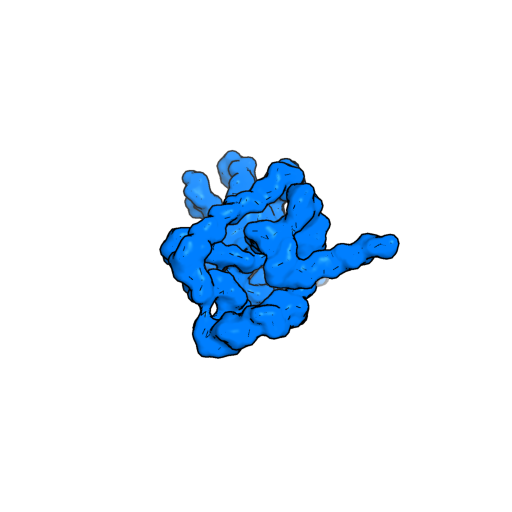1
ATOM 1199 C C . LYS A 1 149 ? 12.509 18.547 -4.187 1.00 59.75 149 LYS A C 1
ATOM 1201 O O . LYS A 1 149 ? 13.072 18.774 -3.122 1.00 59.75 149 LYS A O 1
ATOM 1206 N N . PHE A 1 150 ? 11.389 19.187 -4.529 1.00 60.53 150 PHE A N 1
ATOM 1207 C CA . PHE A 1 150 ? 10.855 20.284 -3.716 1.00 60.53 150 PHE A CA 1
ATOM 1208 C C . PHE A 1 150 ? 10.233 19.800 -2.371 1.00 60.53 150 PHE A C 1
ATOM 1210 O O . PHE A 1 150 ? 10.078 20.615 -1.458 1.00 60.53 150 PHE A O 1
ATOM 1217 N N . ILE A 1 151 ? 9.973 18.489 -2.180 1.00 59.75 151 ILE A N 1
ATOM 1218 C CA . ILE A 1 151 ? 9.634 17.900 -0.861 1.00 59.75 151 ILE A CA 1
ATOM 1219 C C . ILE A 1 151 ? 10.788 18.114 0.140 1.00 59.75 151 ILE A C 1
ATOM 1221 O O . ILE A 1 151 ? 10.562 18.266 1.344 1.00 59.75 151 ILE A O 1
ATOM 1225 N N . GLU A 1 152 ? 12.032 18.189 -0.344 1.00 54.22 152 GLU A N 1
ATOM 1226 C CA . GLU A 1 152 ? 13.204 18.546 0.464 1.00 54.22 152 GLU A CA 1
ATOM 1227 C C . GLU A 1 152 ? 13.312 20.070 0.686 1.00 54.22 152 GLU A C 1
ATOM 1229 O O . GLU A 1 152 ? 13.767 20.524 1.739 1.00 54.22 152 GLU A O 1
ATOM 1234 N N . GLU A 1 153 ? 12.844 20.878 -0.271 1.00 51.59 153 GLU A N 1
ATOM 1235 C CA . GLU A 1 153 ? 13.050 22.332 -0.297 1.00 51.59 153 GLU A CA 1
ATOM 1236 C C . GLU A 1 153 ? 12.015 23.134 0.510 1.00 51.59 153 GLU A C 1
ATOM 1238 O O . GLU A 1 153 ? 12.387 24.143 1.121 1.00 51.59 153 GLU A O 1
ATOM 1243 N N . ILE A 1 154 ? 10.752 22.686 0.609 1.00 52.50 154 ILE A N 1
ATOM 1244 C CA . ILE A 1 154 ? 9.729 23.360 1.442 1.00 52.50 154 ILE A CA 1
ATOM 1245 C C . ILE A 1 154 ? 10.111 23.309 2.922 1.00 52.50 154 ILE A C 1
ATOM 1247 O O . ILE A 1 154 ? 9.956 24.304 3.629 1.00 52.50 154 ILE A O 1
ATOM 1251 N N . GLY A 1 155 ? 10.699 22.204 3.390 1.00 54.06 155 GLY A N 1
ATOM 1252 C CA . GLY A 1 155 ? 11.219 22.118 4.758 1.00 54.06 155 GLY A CA 1
ATOM 1253 C C . GLY A 1 155 ? 12.285 23.182 5.045 1.00 54.06 155 GLY A C 1
ATOM 1254 O O . GLY A 1 155 ? 12.336 23.732 6.145 1.00 54.06 155 GLY A O 1
ATOM 1255 N N . GLY A 1 156 ? 13.099 23.524 4.042 1.00 53.88 156 GLY A N 1
ATOM 1256 C CA . GLY A 1 156 ? 14.079 24.606 4.117 1.00 53.88 156 GLY A CA 1
ATOM 1257 C C . GLY A 1 156 ? 13.454 25.999 4.022 1.00 53.88 156 GLY A C 1
ATOM 1258 O O . GLY A 1 156 ? 13.814 26.884 4.797 1.00 53.88 156 GLY A O 1
ATOM 1259 N N . TRP A 1 157 ? 12.513 26.215 3.098 1.00 53.41 157 TRP A N 1
ATOM 1260 C CA . TRP A 1 157 ? 11.847 27.509 2.909 1.00 53.41 157 TRP A CA 1
ATOM 1261 C C . TRP A 1 157 ? 10.960 27.888 4.104 1.00 53.41 157 TRP A C 1
ATOM 1263 O O . TRP A 1 157 ? 11.077 29.004 4.609 1.00 53.41 157 TRP A O 1
ATOM 1273 N N . LEU A 1 158 ? 10.174 26.949 4.637 1.00 54.31 158 LEU A N 1
ATOM 1274 C CA . LEU A 1 158 ? 9.318 27.171 5.804 1.00 54.31 158 LEU A CA 1
ATOM 1275 C C . LEU A 1 158 ? 10.148 27.415 7.078 1.00 54.31 158 LEU A C 1
ATOM 1277 O O . LEU A 1 158 ? 9.842 28.325 7.845 1.00 54.31 158 LEU A O 1
ATOM 1281 N N . LYS A 1 159 ? 11.257 26.677 7.276 1.00 56.25 159 LYS A N 1
ATOM 1282 C CA . LYS A 1 159 ? 12.218 26.950 8.365 1.00 56.25 159 LYS A CA 1
ATOM 1283 C C . LYS A 1 159 ? 12.832 28.347 8.256 1.00 56.25 159 LYS A C 1
ATOM 1285 O O . LYS A 1 159 ? 12.984 29.016 9.275 1.00 56.25 159 LYS A O 1
ATOM 1290 N N . ARG A 1 160 ? 13.167 28.799 7.041 1.00 60.31 160 ARG A N 1
ATOM 1291 C CA . ARG A 1 160 ? 13.694 30.153 6.795 1.00 60.31 160 ARG A CA 1
ATOM 1292 C C . ARG A 1 160 ? 12.653 31.236 7.087 1.00 60.31 160 ARG A C 1
ATOM 1294 O O . ARG A 1 160 ? 12.988 32.209 7.750 1.00 60.31 160 ARG A O 1
ATOM 1301 N N . GLN A 1 161 ? 11.400 31.049 6.672 1.00 63.09 161 GLN A N 1
ATOM 1302 C CA . GLN A 1 161 ? 10.306 31.985 6.970 1.00 63.09 161 GLN A CA 1
ATOM 1303 C C . GLN A 1 161 ? 10.005 32.065 8.476 1.00 63.09 161 GLN A C 1
ATOM 1305 O O . GLN A 1 161 ? 9.908 33.154 9.034 1.00 63.09 161 GLN A O 1
ATOM 1310 N N . LEU A 1 162 ? 9.964 30.927 9.176 1.00 56.69 162 LEU A N 1
ATOM 1311 C CA . LEU A 1 162 ? 9.758 30.892 10.631 1.00 56.69 162 LEU A CA 1
ATOM 1312 C C . LEU A 1 162 ? 10.931 31.492 11.425 1.00 56.69 162 LEU A C 1
ATOM 1314 O O . LEU A 1 162 ? 10.716 32.055 12.496 1.00 56.69 162 LEU A O 1
ATOM 1318 N N . ALA A 1 163 ? 12.165 31.393 10.920 1.00 59.56 163 ALA A N 1
ATOM 1319 C CA . ALA A 1 163 ? 13.328 32.051 11.518 1.00 59.56 163 ALA A CA 1
ATOM 1320 C C . ALA A 1 163 ? 13.312 33.578 11.318 1.00 59.56 163 ALA A C 1
ATOM 1322 O O . ALA A 1 163 ? 13.783 34.308 12.187 1.00 59.56 163 ALA A O 1
ATOM 1323 N N . LEU A 1 164 ? 12.753 34.056 10.202 1.00 57.81 164 LEU A N 1
ATOM 1324 C CA . LEU A 1 164 ? 12.571 35.484 9.923 1.00 57.81 164 LEU A CA 1
ATOM 1325 C C . LEU A 1 164 ? 11.454 36.113 10.769 1.00 57.81 164 LEU A C 1
ATOM 1327 O O . LEU A 1 164 ? 11.579 37.267 11.147 1.00 57.81 164 LEU A O 1
ATOM 1331 N N . LEU A 1 165 ? 10.414 35.350 11.121 1.00 51.69 165 LEU A N 1
ATOM 1332 C CA . LEU A 1 165 ? 9.313 35.789 11.997 1.00 51.69 165 LEU A CA 1
ATOM 1333 C C . LEU A 1 165 ? 9.653 35.768 13.503 1.00 51.69 165 LEU A C 1
ATOM 1335 O O . LEU A 1 165 ? 8.832 36.166 14.324 1.00 51.69 165 LEU A O 1
ATOM 1339 N N . ARG A 1 166 ? 10.832 35.254 13.880 1.00 50.16 166 ARG A N 1
ATOM 1340 C CA . ARG A 1 166 ? 11.342 35.204 15.267 1.00 50.16 166 ARG A CA 1
ATOM 1341 C C . ARG A 1 166 ? 12.402 36.276 15.566 1.00 50.16 166 ARG A C 1
ATOM 1343 O O . ARG A 1 166 ? 13.028 36.221 16.624 1.00 50.16 166 ARG A O 1
ATOM 1350 N N . ARG A 1 167 ? 12.628 37.201 14.634 1.00 45.16 167 ARG A N 1
ATOM 1351 C CA . ARG A 1 167 ? 13.395 38.438 14.827 1.00 45.16 167 ARG A CA 1
ATOM 1352 C C . ARG A 1 167 ? 12.437 39.613 14.907 1.00 45.16 167 ARG A C 1
ATOM 1354 O O . ARG A 1 167 ? 12.814 40.583 15.592 1.00 45.16 167 ARG A O 1
#

pLDDT: mean 70.36, std 16.06, range [40.16, 92.19]

Sequence (167 aa):
MSVTPRLEDFDHTIHDSRGIVGVKDGIEYPVSKEEWDKAHPEHRNTGCKECTFVQDKDTLLTFIVPREAKEGATKEPKDCGIFTMPGWTGHSHFYLFKCVECGKVTVDYPHGYHGPYWYLRCDDCECTFDLSSSKFRSIYKDNNGFVPKFIEEIGGWLKRQLALLRR

Secondary structure (DSSP, 8-state):
--PPPPGGG-SEEEEETTEEEEEETTEEEEE-HHHHHHH-GGGGTSS-TT-TTSS-SS--------HHHHHT--SS-EEEEE---TT----PEEEEEE-TTT--EEEE-PEEEETTEEEEE-TTT--EEE--SGGGHHHHHHTT----THHHHHHHHHHHHHHHTT-

Foldseek 3Di:
DDDDDQQVQAPDWAQWLVGIWGHDPNDTDHDDPVSVCVVCVVCCPPDDNLPSPPRDPPDQRDYDDDPVCQVPAEQDWDFSQDDDHVVDDANFTKTWHQDPPPRHIDIFTFDDDPPPWTWTAHPPPRDTHTCLALVNVVRCVSRVHDDDPCNVVVVVVVVVVVVVVVD

Solvent-accessible surface area (backbone atoms only — not comparable to full-atom values): 10326 Å² total; per-residue (Å²): 132,89,75,80,76,54,83,90,64,35,81,47,72,50,80,54,64,90,48,41,29,36,28,40,99,87,43,81,39,86,45,54,70,70,61,52,54,67,76,40,59,72,69,64,73,57,61,61,88,88,40,84,66,77,57,52,88,82,64,82,55,76,85,76,81,53,68,68,59,60,73,68,47,37,75,60,72,38,81,42,38,73,66,50,48,96,96,50,88,66,78,44,41,27,28,38,21,22,39,87,84,82,62,49,78,35,73,33,45,75,39,84,57,76,65,94,24,42,28,35,50,31,87,84,81,61,50,72,48,79,48,62,50,61,89,42,49,62,61,30,60,73,45,80,42,86,72,55,70,62,44,64,46,51,62,51,52,53,51,51,53,56,57,61,74,73,110

Mean predicted aligned error: 13.79 Å

Radius of gyration: 20.0 Å; Cα contacts (8 Å, |Δi|>4): 224; chains: 1; bounding box: 31×71×34 Å